Protein AF-A0AAV4GXC6-F1 (afdb_monomer_lite)

pLDDT: mean 73.62, std 23.19, range [24.28, 96.56]

Structure (mmCIF, N/CA/C/O backbone):
data_AF-A0AAV4GXC6-F1
#
_entry.id   AF-A0AAV4GXC6-F1
#
loop_
_atom_site.group_PDB
_atom_site.id
_atom_site.type_symbol
_atom_site.label_atom_id
_atom_site.label_alt_id
_atom_site.label_comp_id
_atom_site.label_asym_id
_atom_site.label_entity_id
_atom_site.label_seq_id
_atom_site.pdbx_PDB_ins_code
_atom_site.Cartn_x
_atom_site.Cartn_y
_atom_site.Cartn_z
_atom_site.occupancy
_atom_site.B_iso_or_equiv
_atom_site.auth_seq_id
_atom_site.auth_comp_id
_atom_site.auth_asym_id
_atom_site.auth_atom_id
_atom_site.pdbx_PDB_model_num
ATOM 1 N N . MET A 1 1 ? -27.545 -25.163 -0.175 1.00 34.75 1 MET A N 1
ATOM 2 C CA . MET A 1 1 ? -26.444 -24.496 -0.899 1.00 34.75 1 MET A CA 1
ATOM 3 C C . MET A 1 1 ? -26.040 -23.312 -0.051 1.00 34.75 1 MET A C 1
ATOM 5 O O . MET A 1 1 ? -26.934 -22.617 0.401 1.00 34.75 1 MET A O 1
ATOM 9 N N . LYS A 1 2 ? -24.764 -23.198 0.316 1.00 43.56 2 LYS A N 1
ATOM 10 C CA . LYS A 1 2 ? -24.278 -22.152 1.220 1.00 43.56 2 LYS A CA 1
ATOM 11 C C . LYS A 1 2 ? -23.536 -21.147 0.349 1.00 43.56 2 LYS A C 1
ATOM 13 O O . LYS A 1 2 ? -22.600 -21.546 -0.341 1.00 43.56 2 LYS A O 1
ATOM 18 N N . ASP A 1 3 ? -24.033 -19.922 0.316 1.00 50.41 3 ASP A N 1
ATOM 19 C CA . ASP A 1 3 ? -23.534 -18.824 -0.508 1.00 50.41 3 ASP A CA 1
ATOM 20 C C . ASP A 1 3 ? -22.139 -18.383 -0.039 1.00 50.41 3 ASP A C 1
ATOM 22 O O . ASP A 1 3 ? -21.996 -17.406 0.682 1.00 50.41 3 ASP A O 1
ATOM 26 N N . ASP A 1 4 ? -21.090 -19.111 -0.425 1.00 54.06 4 ASP A N 1
ATOM 27 C CA . ASP A 1 4 ? -19.694 -18.743 -0.123 1.00 54.06 4 ASP A CA 1
ATOM 28 C C . ASP A 1 4 ? -19.066 -17.915 -1.266 1.00 54.06 4 ASP A C 1
ATOM 30 O O . ASP A 1 4 ? -17.888 -18.046 -1.608 1.00 54.06 4 ASP A O 1
ATOM 34 N N . LEU A 1 5 ? -19.860 -17.034 -1.882 1.00 60.66 5 LEU A N 1
ATOM 35 C CA . LEU A 1 5 ? -19.362 -15.988 -2.776 1.00 60.66 5 LEU A CA 1
ATOM 36 C C . LEU A 1 5 ? -18.874 -14.813 -1.923 1.00 60.66 5 LEU A C 1
ATOM 38 O O . LEU A 1 5 ? -19.625 -13.912 -1.572 1.00 60.66 5 LEU A O 1
ATOM 42 N N . HIS A 1 6 ? -17.594 -14.847 -1.559 1.00 66.44 6 HIS A N 1
ATOM 43 C CA . HIS A 1 6 ? -16.909 -13.722 -0.922 1.00 66.44 6 HIS A CA 1
ATOM 44 C C . HIS A 1 6 ? -16.238 -12.837 -1.986 1.00 66.44 6 HIS A C 1
ATOM 46 O O . HIS A 1 6 ? -15.878 -13.338 -3.052 1.00 66.44 6 HIS A O 1
ATOM 52 N N . LEU A 1 7 ? -15.994 -11.553 -1.686 1.00 68.12 7 LEU A N 1
ATOM 53 C CA . LEU A 1 7 ? -15.380 -10.542 -2.576 1.00 68.12 7 LEU A CA 1
ATOM 54 C C . LEU A 1 7 ? -13.893 -10.799 -2.928 1.00 68.12 7 LEU A C 1
ATOM 56 O O . LEU A 1 7 ? -13.087 -9.877 -2.975 1.00 68.12 7 LEU A O 1
ATOM 60 N N . ALA A 1 8 ? -13.491 -12.058 -3.125 1.00 72.56 8 ALA A N 1
ATOM 61 C CA . ALA A 1 8 ? -12.155 -12.550 -3.488 1.00 72.56 8 ALA A CA 1
ATOM 62 C C . ALA A 1 8 ? -10.970 -12.065 -2.617 1.00 72.56 8 ALA A C 1
ATOM 64 O O . ALA A 1 8 ? -9.825 -12.456 -2.854 1.00 72.56 8 ALA A O 1
ATOM 65 N N . ASN A 1 9 ? -11.214 -11.266 -1.577 1.00 79.75 9 ASN A N 1
ATOM 66 C CA . ASN A 1 9 ? -10.205 -10.808 -0.635 1.00 79.75 9 ASN A CA 1
ATOM 67 C C . ASN A 1 9 ? -10.000 -11.835 0.497 1.00 79.75 9 ASN A C 1
ATOM 69 O O . ASN A 1 9 ? -10.855 -12.681 0.767 1.00 79.75 9 ASN A O 1
ATOM 73 N N . LYS A 1 10 ? -8.832 -11.776 1.148 1.00 82.69 10 LYS A N 1
ATOM 74 C CA . LYS A 1 10 ? -8.390 -12.759 2.159 1.00 82.69 10 LYS A CA 1
ATOM 75 C C . LYS A 1 10 ? -8.629 -12.309 3.605 1.00 82.69 10 LYS A C 1
ATOM 77 O O . LYS A 1 10 ? -8.076 -12.923 4.520 1.00 82.69 10 LYS A O 1
ATOM 82 N N . ILE A 1 11 ? -9.410 -11.248 3.817 1.00 84.88 11 ILE A N 1
ATOM 83 C CA . ILE A 1 11 ? -9.654 -10.686 5.147 1.00 84.88 11 ILE A CA 1
ATOM 84 C C . ILE A 1 11 ? -10.457 -11.668 5.999 1.00 84.88 11 ILE A C 1
ATOM 86 O O . ILE A 1 11 ? -11.315 -12.408 5.536 1.00 84.88 11 ILE A O 1
ATOM 90 N N . SER A 1 12 ? -10.129 -11.695 7.283 1.00 82.44 12 SER A N 1
ATOM 91 C CA . SER A 1 12 ? -10.818 -12.476 8.309 1.00 82.44 12 SER A CA 1
ATOM 92 C C . SER A 1 12 ? -10.585 -11.831 9.669 1.00 82.44 12 SER A C 1
ATOM 94 O O . SER A 1 12 ? -9.708 -10.977 9.802 1.00 82.44 12 SER A O 1
ATOM 96 N N . ASN A 1 13 ? -11.271 -12.313 10.709 1.00 81.38 13 ASN A N 1
ATOM 97 C CA . ASN A 1 13 ? -11.138 -11.815 12.086 1.00 81.38 13 ASN A CA 1
ATOM 98 C C . ASN A 1 13 ? -9.696 -11.761 12.616 1.00 81.38 13 ASN A C 1
ATOM 100 O O . ASN A 1 13 ? -9.422 -10.999 13.536 1.00 81.38 13 ASN A O 1
ATOM 104 N N . LYS A 1 14 ? -8.765 -12.540 12.049 1.00 83.00 14 LYS A N 1
ATOM 105 C CA . LYS A 1 14 ? -7.338 -12.482 12.408 1.00 83.00 14 LYS A CA 1
ATOM 106 C C . LYS A 1 14 ? -6.665 -11.175 11.978 1.00 83.00 14 LYS A C 1
ATOM 108 O O . LYS A 1 14 ? -5.731 -10.752 12.643 1.00 83.00 14 LYS A O 1
ATOM 113 N N . HIS A 1 15 ? -7.127 -10.564 10.887 1.00 82.69 15 HIS A N 1
ATOM 114 C CA . HIS A 1 15 ? -6.600 -9.303 10.358 1.00 82.69 15 HIS A CA 1
ATOM 115 C C . HIS A 1 15 ? -7.061 -8.112 11.204 1.00 82.69 15 HIS A C 1
ATOM 117 O O . HIS A 1 15 ? -6.295 -7.177 11.398 1.00 82.69 15 HIS A O 1
ATOM 123 N N . ILE A 1 16 ? -8.282 -8.184 11.748 1.00 80.50 16 ILE A N 1
ATOM 124 C CA . ILE A 1 16 ? -8.830 -7.179 12.669 1.00 80.50 16 ILE A CA 1
ATOM 125 C C . ILE A 1 16 ? -8.211 -7.362 14.064 1.00 80.50 16 ILE A C 1
ATOM 127 O O . ILE A 1 16 ? -7.650 -6.434 14.632 1.00 80.50 16 ILE A O 1
ATOM 131 N N . ASN A 1 17 ? -8.213 -8.591 14.590 1.00 83.88 17 ASN A N 1
ATOM 132 C CA . ASN A 1 17 ? -7.657 -8.924 15.906 1.00 83.88 17 ASN A CA 1
ATOM 133 C C . ASN A 1 17 ? -6.164 -9.295 15.822 1.00 83.88 17 ASN A C 1
ATOM 135 O O . ASN A 1 17 ? -5.737 -10.356 16.291 1.00 83.88 17 ASN A O 1
ATOM 139 N N . TYR A 1 18 ? -5.361 -8.429 15.201 1.00 83.12 18 TYR A N 1
ATOM 140 C CA . TYR A 1 18 ? -3.971 -8.720 14.835 1.00 83.12 18 TYR A CA 1
ATOM 141 C C . TYR A 1 18 ? -2.977 -8.686 16.006 1.00 83.12 18 TYR A C 1
ATOM 143 O O . TYR A 1 18 ? -1.814 -9.023 15.804 1.00 83.12 18 TYR A O 1
ATOM 151 N N . ALA A 1 19 ? -3.382 -8.317 17.227 1.00 85.94 19 ALA A N 1
ATOM 152 C CA . ALA A 1 19 ? -2.470 -8.078 18.357 1.00 85.94 19 ALA A CA 1
ATOM 153 C C . ALA A 1 19 ? -1.484 -9.236 18.621 1.00 85.94 19 ALA A C 1
ATOM 155 O O . ALA A 1 19 ? -0.289 -9.020 18.820 1.00 85.94 19 ALA A O 1
ATOM 156 N N . LYS A 1 20 ? -1.958 -10.488 18.544 1.00 84.31 20 LYS A N 1
ATOM 157 C CA . LYS A 1 20 ? -1.117 -11.692 18.720 1.00 84.31 20 LYS A CA 1
ATOM 158 C C . LYS A 1 20 ? -0.256 -12.033 17.493 1.00 84.31 20 LYS A C 1
ATOM 160 O O . LYS A 1 20 ? 0.602 -12.904 17.570 1.00 84.31 20 LYS A O 1
ATOM 165 N N . ALA A 1 21 ? -0.491 -11.367 16.367 1.00 85.19 21 ALA A N 1
ATOM 166 C CA . ALA A 1 21 ? 0.166 -11.569 15.081 1.00 85.19 21 ALA A CA 1
ATOM 167 C C . ALA A 1 21 ? 0.815 -10.278 14.541 1.00 85.19 21 ALA A C 1
ATOM 169 O O . ALA A 1 21 ? 1.058 -10.180 13.342 1.00 85.19 21 ALA A O 1
ATOM 170 N N . LYS A 1 22 ? 1.136 -9.303 15.407 1.00 85.75 22 LYS A N 1
ATOM 171 C CA . LYS A 1 22 ? 1.683 -7.987 15.018 1.00 85.75 22 LYS A CA 1
ATOM 172 C C . LYS A 1 22 ? 2.953 -8.050 14.153 1.00 85.75 22 LYS A C 1
ATOM 174 O O . LYS A 1 22 ? 3.158 -7.191 13.309 1.00 85.75 22 LYS A O 1
ATOM 179 N N . MET A 1 23 ? 3.776 -9.089 14.318 1.00 90.19 23 MET A N 1
ATOM 180 C CA . MET A 1 23 ? 5.001 -9.304 13.526 1.00 90.19 23 MET A CA 1
ATOM 181 C C . MET A 1 23 ? 4.764 -10.108 12.235 1.00 90.19 23 MET A C 1
ATOM 183 O O . MET A 1 23 ? 5.704 -10.423 11.506 1.00 90.19 23 MET A O 1
ATOM 187 N N . ASN A 1 24 ? 3.522 -10.491 11.937 1.00 89.50 24 ASN A N 1
ATOM 188 C CA . ASN A 1 24 ? 3.205 -11.303 10.772 1.00 89.50 24 ASN A CA 1
ATOM 189 C C . ASN A 1 24 ? 3.047 -10.425 9.523 1.00 89.50 24 ASN A C 1
ATOM 191 O O . ASN A 1 24 ? 1.950 -9.982 9.186 1.00 89.50 24 ASN A O 1
ATOM 195 N N . VAL A 1 25 ? 4.147 -10.232 8.793 1.00 89.69 25 VAL A N 1
ATOM 196 C CA . VAL A 1 25 ? 4.176 -9.441 7.548 1.00 89.69 25 VAL A CA 1
ATOM 197 C C . VAL A 1 25 ? 3.178 -9.960 6.510 1.00 89.69 25 VAL A C 1
ATOM 199 O O . VAL A 1 25 ? 2.572 -9.171 5.792 1.00 89.69 25 VAL A O 1
ATOM 202 N N . ARG A 1 26 ? 2.947 -11.279 6.448 1.00 92.12 26 ARG A N 1
ATOM 203 C CA . ARG A 1 26 ? 1.953 -11.855 5.531 1.00 92.12 26 ARG A CA 1
ATOM 204 C C . ARG A 1 26 ? 0.545 -11.368 5.858 1.00 92.12 26 ARG A C 1
ATOM 206 O O . ARG A 1 26 ? -0.214 -11.101 4.934 1.00 92.12 26 ARG A O 1
ATOM 213 N N . LEU A 1 27 ? 0.209 -11.264 7.142 1.00 89.62 27 LEU A N 1
ATOM 214 C CA . LEU A 1 27 ? -1.091 -10.764 7.583 1.00 89.62 27 LEU A CA 1
ATOM 215 C C . LEU A 1 27 ? -1.259 -9.291 7.183 1.00 89.62 27 LEU A C 1
ATOM 217 O O . LEU A 1 27 ? -2.265 -8.941 6.578 1.00 89.62 27 LEU A O 1
ATOM 221 N N . ALA A 1 28 ? -0.239 -8.460 7.415 1.00 90.38 28 ALA A N 1
ATOM 222 C CA . ALA A 1 28 ? -0.251 -7.052 7.012 1.00 90.38 28 ALA A CA 1
ATOM 223 C C . ALA A 1 28 ? -0.365 -6.869 5.485 1.00 90.38 28 ALA A C 1
ATOM 225 O O . ALA A 1 28 ? -1.182 -6.079 5.018 1.00 90.38 28 ALA A O 1
ATOM 226 N N . ALA A 1 29 ? 0.398 -7.640 4.703 1.00 91.31 29 ALA A N 1
ATOM 227 C CA . ALA A 1 29 ? 0.350 -7.595 3.241 1.00 91.31 29 ALA A CA 1
ATOM 228 C C . ALA A 1 29 ? -1.013 -8.036 2.681 1.00 91.31 29 ALA A C 1
ATOM 230 O O . ALA A 1 29 ? -1.446 -7.537 1.649 1.00 91.31 29 ALA A O 1
ATOM 231 N N . GLN A 1 30 ? -1.705 -8.962 3.352 1.00 91.94 30 GLN A N 1
ATOM 232 C CA . GLN A 1 30 ? -3.071 -9.344 2.986 1.00 91.94 30 GLN A CA 1
ATOM 233 C C . GLN A 1 30 ? -4.075 -8.235 3.316 1.00 91.94 30 GLN A C 1
ATOM 235 O O . GLN A 1 30 ? -4.934 -7.950 2.480 1.00 91.94 30 GLN A O 1
ATOM 240 N N . THR A 1 31 ? -3.935 -7.590 4.482 1.00 91.06 31 THR A N 1
ATOM 241 C CA . THR A 1 31 ? -4.769 -6.447 4.888 1.00 91.06 31 THR A CA 1
ATOM 242 C C . THR A 1 31 ? -4.677 -5.289 3.900 1.00 91.06 31 THR A C 1
ATOM 244 O O . THR A 1 31 ? -5.694 -4.717 3.529 1.00 91.06 31 THR A O 1
ATOM 247 N N . LEU A 1 32 ? -3.466 -4.962 3.448 1.00 93.56 32 LEU A N 1
ATOM 248 C CA . LEU A 1 32 ? -3.193 -3.814 2.581 1.00 93.56 32 LEU A CA 1
ATOM 249 C C . LEU A 1 32 ? -3.027 -4.220 1.110 1.00 93.56 32 LEU A C 1
ATOM 251 O O . LEU A 1 32 ? -2.172 -3.681 0.417 1.00 93.56 32 LEU A O 1
ATOM 255 N N . SER A 1 33 ? -3.821 -5.184 0.639 1.00 94.38 33 SER A N 1
ATOM 256 C CA . SER A 1 33 ? -3.746 -5.676 -0.742 1.00 94.38 33 SER A CA 1
ATOM 257 C C . SER A 1 33 ? -4.742 -4.984 -1.673 1.00 94.38 33 SER A C 1
ATOM 259 O O . SER A 1 33 ? -5.811 -4.551 -1.243 1.00 94.38 33 SER A O 1
ATOM 261 N N . ASN A 1 34 ? -4.447 -4.958 -2.979 1.00 94.88 34 ASN A N 1
ATOM 262 C CA . ASN A 1 34 ? -5.342 -4.347 -3.975 1.00 94.88 34 ASN A CA 1
ATOM 263 C C . ASN A 1 34 ? -6.766 -4.930 -3.934 1.00 94.88 34 ASN A C 1
ATOM 265 O O . ASN A 1 34 ? -7.727 -4.177 -3.984 1.00 94.88 34 ASN A O 1
ATOM 269 N N . SER A 1 35 ? -6.905 -6.247 -3.733 1.00 94.25 35 SER A N 1
ATOM 270 C CA . SER A 1 35 ? -8.219 -6.902 -3.624 1.00 94.25 35 SER A CA 1
ATOM 271 C C . SER A 1 35 ? -9.069 -6.398 -2.454 1.00 94.25 35 SER A C 1
ATOM 273 O O . SER A 1 35 ? -10.287 -6.520 -2.489 1.00 94.25 35 SER A O 1
ATOM 275 N N . VAL A 1 36 ? -8.446 -5.861 -1.400 1.00 91.62 36 VAL A N 1
ATOM 276 C CA . VAL A 1 36 ? -9.177 -5.254 -0.278 1.00 91.62 36 VAL A CA 1
ATOM 277 C C . VAL A 1 36 ? -9.711 -3.887 -0.683 1.00 91.62 36 VAL A C 1
ATOM 279 O O . VAL A 1 36 ? -10.873 -3.605 -0.420 1.00 91.62 36 VAL A O 1
ATOM 282 N N . ALA A 1 37 ? -8.907 -3.073 -1.373 1.00 92.88 37 ALA A N 1
ATOM 283 C CA . ALA A 1 37 ? -9.377 -1.804 -1.926 1.00 92.88 37 ALA A CA 1
ATOM 284 C C . ALA A 1 37 ? -10.503 -2.010 -2.952 1.00 92.88 37 ALA A C 1
ATOM 286 O O . ALA A 1 37 ? -11.482 -1.278 -2.930 1.00 92.88 37 ALA A O 1
ATOM 287 N N . ASP A 1 38 ? -10.399 -3.034 -3.802 1.00 94.56 38 ASP A N 1
ATOM 288 C CA . ASP A 1 38 ? -11.442 -3.363 -4.782 1.00 94.56 38 ASP A CA 1
ATOM 289 C C . ASP A 1 38 ? -12.750 -3.788 -4.091 1.00 94.56 38 ASP A C 1
ATOM 291 O O . ASP A 1 38 ? -13.830 -3.388 -4.510 1.00 94.56 38 ASP A O 1
ATOM 295 N N . ALA A 1 39 ? -12.663 -4.546 -2.992 1.00 91.00 39 ALA A N 1
ATOM 296 C CA . ALA A 1 39 ? -13.833 -4.914 -2.198 1.00 91.00 39 ALA A CA 1
ATOM 297 C C . ALA A 1 39 ? -14.465 -3.703 -1.489 1.00 91.00 39 ALA A C 1
ATOM 299 O O . ALA A 1 39 ? -15.685 -3.606 -1.431 1.00 91.00 39 ALA A O 1
ATOM 300 N N . ILE A 1 40 ? -13.655 -2.778 -0.964 1.00 89.38 40 ILE A N 1
ATOM 301 C CA . ILE A 1 40 ? -14.142 -1.531 -0.352 1.00 89.38 40 ILE A CA 1
ATOM 302 C C . ILE A 1 40 ? -14.827 -0.651 -1.406 1.00 89.38 40 ILE A C 1
ATOM 304 O O . ILE A 1 40 ? -15.907 -0.131 -1.144 1.00 89.38 40 ILE A O 1
ATOM 308 N N . ASP A 1 41 ? -14.236 -0.520 -2.597 1.00 92.56 41 ASP A N 1
ATOM 309 C CA . ASP A 1 41 ? -14.845 0.216 -3.708 1.00 92.56 41 ASP A CA 1
ATOM 310 C C . ASP A 1 41 ? -16.177 -0.406 -4.128 1.00 92.56 41 ASP A C 1
ATOM 312 O O . ASP A 1 41 ? -17.153 0.321 -4.248 1.00 92.56 41 ASP A O 1
ATOM 316 N N . PHE A 1 42 ? -16.253 -1.733 -4.263 1.00 90.81 42 PHE A N 1
ATOM 317 C CA . PHE A 1 42 ? -17.511 -2.425 -4.559 1.00 90.81 42 PHE A CA 1
ATOM 318 C C . PHE A 1 42 ? -18.590 -2.124 -3.506 1.00 90.81 42 PHE A C 1
ATOM 320 O O . PHE A 1 42 ? -19.722 -1.778 -3.835 1.00 90.81 42 PHE A O 1
ATOM 327 N N . MET A 1 43 ? -18.232 -2.184 -2.219 1.00 88.62 43 MET A N 1
ATOM 328 C CA . MET A 1 43 ? -19.179 -1.884 -1.140 1.00 88.62 43 MET A CA 1
ATOM 329 C C . MET A 1 43 ? -19.649 -0.422 -1.156 1.00 88.62 43 MET A C 1
ATOM 331 O O . MET A 1 43 ? -20.773 -0.142 -0.744 1.00 88.62 43 MET A O 1
ATOM 335 N N . ARG A 1 44 ? -18.806 0.508 -1.620 1.00 91.38 44 ARG A N 1
ATOM 336 C CA . ARG A 1 44 ? -19.139 1.933 -1.731 1.00 91.38 44 ARG A CA 1
ATOM 337 C C . ARG A 1 44 ? -19.970 2.251 -2.978 1.00 91.38 44 ARG A C 1
ATOM 339 O O . ARG A 1 44 ? -20.968 2.948 -2.853 1.00 91.38 44 ARG A O 1
ATOM 346 N N . GLU A 1 45 ? -19.550 1.781 -4.149 1.00 92.62 45 GLU A N 1
ATOM 347 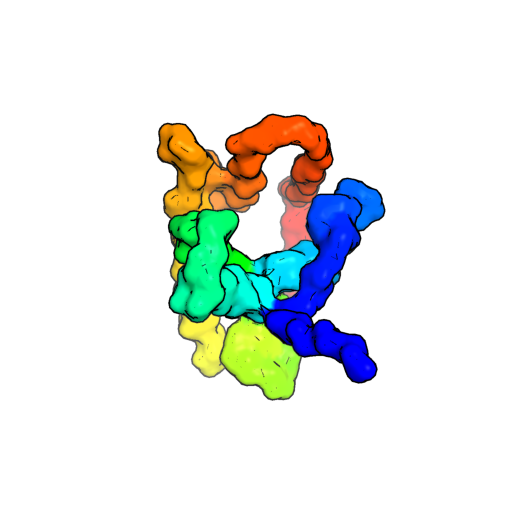C CA . GLU A 1 45 ? -20.077 2.211 -5.454 1.00 92.62 45 GLU A CA 1
ATOM 348 C C . GLU A 1 45 ? -21.207 1.318 -5.975 1.00 92.62 45 GLU A C 1
ATOM 350 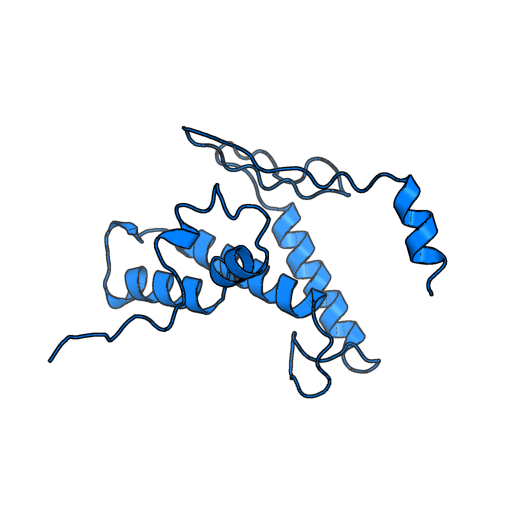O O . GLU A 1 45 ? -22.130 1.809 -6.616 1.00 92.62 45 GLU A O 1
ATOM 355 N N . ASP A 1 46 ? -21.146 0.009 -5.720 1.00 92.00 46 ASP A N 1
ATOM 356 C CA . ASP A 1 46 ? -22.139 -0.943 -6.222 1.00 92.00 46 ASP A CA 1
ATOM 357 C C . ASP A 1 46 ? -23.219 -1.193 -5.156 1.00 92.00 46 ASP A C 1
ATOM 359 O O . ASP A 1 46 ? -24.411 -0.997 -5.403 1.00 92.00 46 ASP A O 1
ATOM 363 N N . GLU A 1 47 ? -22.809 -1.530 -3.929 1.00 88.25 47 GLU A N 1
ATOM 364 C CA . GLU A 1 47 ? -23.735 -1.824 -2.819 1.00 88.25 47 GLU A CA 1
ATOM 365 C C . GLU A 1 47 ? -24.197 -0.578 -2.050 1.00 88.25 47 GLU A C 1
ATOM 367 O O . GLU A 1 47 ? -25.151 -0.654 -1.275 1.00 88.25 47 GLU A O 1
ATOM 372 N N . HIS A 1 48 ? -23.543 0.574 -2.247 1.00 89.69 48 HIS A N 1
ATOM 373 C CA . HIS A 1 48 ? -23.877 1.840 -1.577 1.00 89.69 48 HIS A CA 1
ATOM 374 C C . HIS A 1 48 ? -23.982 1.714 -0.045 1.00 89.69 48 HIS A C 1
ATOM 376 O O . HIS A 1 48 ? -24.818 2.352 0.604 1.00 89.69 48 HIS A O 1
ATOM 382 N N . HIS A 1 49 ? -23.147 0.862 0.553 1.00 82.12 49 HIS A N 1
ATOM 383 C CA . HIS A 1 49 ? -23.234 0.540 1.969 1.00 82.12 49 HIS A CA 1
ATOM 384 C C . HIS A 1 49 ? -22.782 1.741 2.823 1.00 82.12 49 HIS A C 1
ATOM 386 O O . HIS A 1 49 ? -21.682 2.264 2.614 1.00 82.12 49 HIS A O 1
ATOM 392 N N . PRO A 1 50 ? -23.570 2.170 3.831 1.00 80.56 50 PRO A N 1
ATOM 393 C CA . PRO A 1 50 ? -23.333 3.421 4.558 1.00 80.56 50 PRO A CA 1
ATOM 394 C C . PRO A 1 50 ? -21.967 3.483 5.254 1.00 80.56 50 PRO A C 1
ATOM 396 O O . PRO A 1 50 ? -21.327 4.532 5.258 1.00 80.56 50 PRO A O 1
ATOM 399 N N . ASP A 1 51 ? -21.483 2.353 5.775 1.00 85.38 51 ASP A N 1
ATOM 400 C CA . ASP A 1 51 ? -20.175 2.269 6.447 1.00 85.38 51 ASP A CA 1
ATOM 401 C C . ASP A 1 51 ? -18.969 2.501 5.517 1.00 85.38 51 ASP A C 1
ATOM 403 O O . ASP A 1 51 ? -17.853 2.694 5.996 1.00 85.38 51 ASP A O 1
ATOM 407 N N . PHE A 1 52 ? -19.169 2.467 4.195 1.00 85.19 52 PHE A N 1
ATOM 408 C CA . PHE A 1 52 ? -18.101 2.593 3.198 1.00 85.19 52 PHE A CA 1
ATOM 409 C C . PHE A 1 52 ? -18.117 3.938 2.462 1.00 85.19 52 PHE A C 1
ATOM 411 O O . PHE A 1 52 ? -17.286 4.166 1.577 1.00 85.19 52 PHE A O 1
ATOM 418 N N . ILE A 1 53 ? -19.021 4.846 2.835 1.00 84.50 53 ILE A N 1
ATOM 419 C CA . ILE A 1 53 ? -19.057 6.213 2.313 1.00 84.50 53 ILE A CA 1
ATOM 420 C C . ILE A 1 53 ? -17.738 6.927 2.657 1.00 84.50 53 ILE A C 1
ATOM 422 O O . ILE A 1 53 ? -17.215 6.787 3.762 1.00 84.50 53 ILE A O 1
ATOM 426 N N . ASN A 1 54 ? -17.211 7.714 1.715 1.00 90.69 54 ASN A N 1
ATOM 427 C CA . ASN A 1 54 ? -15.952 8.461 1.846 1.00 90.69 54 ASN A CA 1
ATOM 428 C C . ASN A 1 54 ? -14.692 7.581 2.036 1.00 90.69 54 ASN A C 1
ATOM 430 O O . ASN A 1 54 ? -13.697 8.013 2.625 1.00 90.69 54 ASN A O 1
ATOM 434 N N . SER A 1 55 ? -14.722 6.326 1.572 1.00 90.12 55 SER A N 1
ATOM 435 C CA . SER A 1 55 ? -13.594 5.386 1.684 1.00 90.12 55 SER A CA 1
ATOM 436 C C . SER A 1 55 ? -12.536 5.521 0.575 1.00 90.12 55 SER A C 1
ATOM 438 O O . SER A 1 55 ? -11.552 4.778 0.570 1.00 90.12 55 SER A O 1
ATOM 440 N N . GLU A 1 56 ? -12.676 6.478 -0.348 1.00 92.44 56 GLU A N 1
ATOM 441 C CA . GLU A 1 56 ? -11.811 6.655 -1.525 1.00 92.44 56 GLU A CA 1
ATOM 442 C C . GLU A 1 56 ? -10.349 6.859 -1.122 1.00 92.44 56 GLU A C 1
ATOM 444 O O . GLU A 1 56 ? -9.445 6.222 -1.671 1.00 92.44 56 GLU A O 1
ATOM 449 N N . ALA A 1 57 ? -10.111 7.709 -0.118 1.00 89.12 57 ALA A N 1
ATOM 450 C CA . ALA A 1 57 ? -8.771 7.977 0.396 1.00 89.12 57 ALA A CA 1
ATOM 451 C C . ALA A 1 57 ? -8.134 6.712 1.001 1.00 89.12 57 ALA A C 1
ATOM 453 O O . ALA A 1 57 ? -6.946 6.446 0.797 1.00 89.12 57 ALA A O 1
ATOM 454 N N . THR A 1 58 ? -8.924 5.884 1.693 1.00 88.50 58 THR A N 1
ATOM 455 C CA . 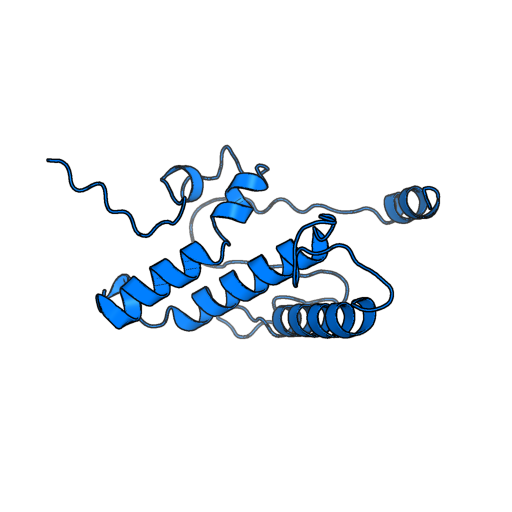THR A 1 58 ? -8.470 4.598 2.243 1.00 88.50 58 THR A CA 1
ATOM 456 C C . THR A 1 58 ? -8.108 3.619 1.130 1.00 88.50 58 THR A C 1
ATOM 458 O O . THR A 1 58 ? -7.038 3.009 1.176 1.00 88.50 58 THR A O 1
ATOM 461 N N . CYS A 1 59 ? -8.942 3.503 0.096 1.00 90.75 59 CYS A N 1
ATOM 462 C CA . CYS A 1 59 ? -8.653 2.671 -1.069 1.00 90.75 59 CYS A CA 1
ATOM 463 C C . CYS A 1 59 ? -7.381 3.117 -1.790 1.00 90.75 59 CYS A C 1
ATOM 465 O O . CYS A 1 59 ? -6.521 2.290 -2.100 1.00 90.75 59 CYS A O 1
ATOM 467 N N . GLN A 1 60 ? -7.217 4.422 -2.020 1.00 95.25 60 GLN A N 1
ATOM 468 C CA . GLN A 1 60 ? -6.014 4.977 -2.637 1.00 95.25 60 GLN A CA 1
ATOM 469 C C . GLN A 1 60 ? -4.763 4.668 -1.807 1.00 95.25 60 GLN A C 1
ATOM 471 O O . GLN A 1 60 ? -3.746 4.239 -2.359 1.00 95.25 60 GLN A O 1
ATOM 476 N N . PHE A 1 61 ? -4.843 4.828 -0.485 1.00 93.81 61 PHE A N 1
ATOM 477 C CA . PHE A 1 61 ? -3.758 4.479 0.424 1.00 93.81 61 PHE A CA 1
ATOM 478 C C . PHE A 1 61 ? -3.381 2.995 0.321 1.00 93.81 61 PHE A C 1
ATOM 480 O O . PHE A 1 61 ? -2.209 2.683 0.103 1.00 93.81 61 PHE A O 1
ATOM 487 N N . ILE A 1 62 ? -4.359 2.084 0.404 1.00 93.44 62 ILE A N 1
ATOM 488 C CA . ILE A 1 62 ? -4.133 0.634 0.295 1.00 93.44 62 ILE A CA 1
ATOM 489 C C . ILE A 1 62 ? -3.433 0.294 -1.024 1.00 93.44 62 ILE A C 1
ATOM 491 O O . ILE A 1 62 ? -2.420 -0.405 -1.024 1.00 93.44 62 ILE A O 1
ATOM 495 N N . ARG A 1 63 ? -3.919 0.832 -2.148 1.00 96.56 63 ARG A N 1
ATOM 496 C CA . ARG A 1 63 ? -3.324 0.585 -3.470 1.00 96.56 63 ARG A CA 1
ATOM 497 C C . ARG A 1 63 ? -1.892 1.097 -3.569 1.00 96.56 63 ARG A C 1
ATOM 499 O O . ARG A 1 63 ? -1.030 0.391 -4.091 1.00 96.56 63 ARG A O 1
ATOM 506 N N . ASN A 1 64 ? -1.615 2.290 -3.044 1.00 95.50 64 ASN A N 1
ATOM 507 C CA . ASN A 1 64 ? -0.265 2.853 -3.044 1.00 95.50 64 ASN A CA 1
ATOM 508 C C . ASN A 1 64 ? 0.703 2.007 -2.198 1.00 95.50 64 ASN A C 1
ATOM 510 O O . ASN A 1 64 ? 1.841 1.782 -2.617 1.00 95.50 64 ASN A O 1
ATOM 514 N N . ILE A 1 65 ? 0.257 1.492 -1.047 1.00 93.56 65 ILE A N 1
ATOM 515 C CA . ILE A 1 65 ? 1.065 0.597 -0.208 1.00 93.56 65 ILE A CA 1
ATOM 516 C C . ILE A 1 65 ? 1.298 -0.761 -0.884 1.00 93.56 65 ILE A C 1
ATOM 518 O O . ILE A 1 65 ? 2.442 -1.215 -0.911 1.00 93.56 65 ILE A O 1
ATOM 522 N N . ASP A 1 66 ? 0.276 -1.391 -1.475 1.00 94.38 66 ASP A N 1
ATOM 523 C CA . ASP A 1 66 ? 0.430 -2.662 -2.205 1.00 94.38 66 ASP A CA 1
ATOM 524 C C . ASP A 1 66 ? 1.445 -2.523 -3.350 1.00 94.38 66 ASP A C 1
ATOM 526 O O . ASP A 1 66 ? 2.353 -3.342 -3.517 1.00 94.38 66 ASP A O 1
ATOM 530 N N . GLN A 1 67 ? 1.342 -1.434 -4.114 1.00 94.19 67 GLN A N 1
ATOM 531 C CA . GLN A 1 67 ? 2.262 -1.121 -5.202 1.00 94.19 67 GLN A CA 1
ATOM 532 C C . GLN A 1 67 ? 3.692 -0.895 -4.704 1.00 94.19 67 GLN A C 1
ATOM 534 O O . GLN A 1 67 ? 4.632 -1.424 -5.306 1.00 94.19 67 GLN A O 1
ATOM 539 N N . LEU A 1 68 ? 3.866 -0.158 -3.602 1.00 92.50 68 LEU A N 1
ATOM 540 C CA . LEU A 1 68 ? 5.172 0.049 -2.981 1.00 92.50 68 LEU A CA 1
ATOM 541 C C . LEU A 1 68 ? 5.768 -1.276 -2.496 1.00 92.50 68 LEU A C 1
ATOM 543 O O . LEU A 1 68 ? 6.931 -1.562 -2.769 1.00 92.50 68 LEU A O 1
ATOM 547 N N . PHE A 1 69 ? 4.967 -2.114 -1.837 1.00 90.56 69 PHE A N 1
ATOM 548 C CA . PHE A 1 69 ? 5.390 -3.429 -1.362 1.00 90.56 69 PHE A CA 1
ATOM 549 C C . PHE A 1 69 ? 5.831 -4.329 -2.522 1.00 90.56 69 PHE A C 1
ATOM 551 O O . PHE A 1 69 ? 6.911 -4.920 -2.479 1.00 90.56 69 PHE A O 1
ATOM 558 N N . ASN A 1 70 ? 5.038 -4.384 -3.594 1.00 90.06 70 ASN A N 1
ATOM 559 C CA . ASN A 1 70 ? 5.364 -5.136 -4.804 1.00 90.06 70 ASN A CA 1
ATOM 560 C C . ASN A 1 70 ? 6.671 -4.659 -5.447 1.00 90.06 70 ASN A C 1
ATOM 562 O O . ASN A 1 70 ? 7.469 -5.490 -5.880 1.00 90.06 70 ASN A O 1
ATOM 566 N N . LEU A 1 71 ? 6.896 -3.343 -5.483 1.00 87.94 71 LEU A N 1
ATOM 567 C CA . LEU A 1 71 ? 8.099 -2.734 -6.042 1.00 87.94 71 LEU A CA 1
ATOM 568 C C . LEU A 1 71 ? 9.346 -3.011 -5.188 1.00 87.94 71 LEU A C 1
ATOM 570 O O . LEU A 1 71 ? 10.393 -3.371 -5.725 1.00 87.94 71 LEU A O 1
ATOM 574 N N . CYS A 1 72 ? 9.241 -2.895 -3.864 1.00 86.06 72 CYS A N 1
ATOM 575 C CA . CYS A 1 72 ? 10.337 -3.184 -2.935 1.00 86.06 72 CYS A CA 1
ATOM 576 C C . CYS A 1 72 ? 10.678 -4.680 -2.882 1.00 86.06 72 CYS A C 1
ATOM 578 O O . CYS A 1 72 ? 11.828 -5.047 -2.658 1.00 86.06 72 CYS A O 1
ATOM 580 N N . ASN A 1 73 ? 9.698 -5.550 -3.135 1.00 87.00 73 ASN A N 1
ATOM 581 C CA . ASN A 1 73 ? 9.876 -7.001 -3.166 1.00 87.00 73 ASN A CA 1
ATOM 582 C C . ASN A 1 73 ? 10.005 -7.563 -4.598 1.00 87.00 73 ASN A C 1
ATOM 584 O O . ASN A 1 73 ? 9.689 -8.725 -4.871 1.00 87.00 73 ASN A O 1
ATOM 588 N N . SER A 1 74 ? 10.458 -6.734 -5.538 1.00 82.69 74 SER A N 1
ATOM 589 C CA . SER A 1 74 ? 10.473 -7.031 -6.970 1.00 82.69 74 SER A CA 1
ATOM 590 C C . SER A 1 74 ? 11.679 -7.902 -7.366 1.00 82.69 74 SER A C 1
ATOM 592 O O . SER A 1 74 ? 12.692 -7.458 -7.903 1.00 82.69 74 SER A O 1
ATOM 594 N N . ARG A 1 75 ? 11.601 -9.194 -7.025 1.00 80.12 75 ARG A N 1
ATOM 595 C CA . ARG A 1 75 ? 12.678 -10.182 -7.251 1.00 80.12 75 ARG A CA 1
ATOM 596 C C . ARG A 1 75 ? 12.285 -11.312 -8.197 1.00 80.12 75 ARG A C 1
ATOM 598 O O . ARG A 1 75 ? 13.104 -12.184 -8.465 1.00 80.12 75 ARG A O 1
ATOM 605 N N . ASN A 1 76 ? 11.049 -11.321 -8.693 1.00 81.56 76 ASN A N 1
ATOM 606 C CA . ASN A 1 76 ? 10.545 -12.416 -9.511 1.00 81.56 76 ASN A CA 1
ATOM 607 C C . ASN A 1 76 ? 10.949 -12.220 -10.991 1.00 81.56 76 ASN A C 1
ATOM 609 O O . ASN A 1 76 ? 10.497 -11.256 -11.612 1.00 81.56 76 ASN A O 1
ATOM 613 N N . PRO A 1 77 ? 11.760 -13.120 -11.585 1.00 75.75 77 PRO A N 1
ATOM 614 C CA . PRO A 1 77 ? 12.182 -13.007 -12.983 1.00 75.75 77 PRO A CA 1
ATOM 615 C C . PRO A 1 77 ? 11.058 -13.228 -14.003 1.00 75.75 77 PRO A C 1
ATOM 617 O O . PRO A 1 77 ? 11.203 -12.800 -15.141 1.00 75.75 77 PRO A O 1
ATOM 620 N N . ILE A 1 78 ? 9.979 -13.911 -13.606 1.00 82.94 78 ILE A N 1
ATOM 621 C CA . ILE A 1 78 ? 8.835 -14.271 -14.461 1.00 82.94 78 ILE A CA 1
ATOM 622 C C . ILE A 1 78 ? 7.712 -13.232 -14.337 1.00 82.94 78 ILE A C 1
ATOM 624 O O . ILE A 1 78 ? 6.885 -13.083 -15.233 1.00 82.94 78 ILE A O 1
ATOM 628 N N . ALA A 1 79 ? 7.652 -12.513 -13.214 1.00 82.69 79 ALA A N 1
ATOM 629 C CA . ALA A 1 79 ? 6.619 -11.512 -13.006 1.00 82.69 79 ALA A CA 1
ATOM 630 C C . ALA A 1 79 ? 6.808 -10.309 -13.935 1.00 82.69 79 ALA A C 1
ATOM 632 O O . ALA A 1 79 ? 7.929 -9.905 -14.232 1.00 82.69 79 ALA A O 1
ATOM 633 N N . ASN A 1 80 ? 5.692 -9.690 -14.311 1.00 83.19 80 ASN A N 1
ATOM 634 C CA . ASN A 1 80 ? 5.653 -8.457 -15.089 1.00 83.19 80 ASN A CA 1
ATOM 635 C C . ASN A 1 80 ? 5.381 -7.237 -14.190 1.00 83.19 80 ASN A C 1
ATOM 637 O O . ASN A 1 80 ? 4.953 -7.364 -13.037 1.00 83.19 80 ASN A O 1
ATOM 641 N N . GLY A 1 81 ? 5.614 -6.037 -14.727 1.00 87.69 81 GLY A N 1
ATOM 642 C CA . GLY A 1 81 ? 5.270 -4.774 -14.068 1.00 87.69 81 GLY A CA 1
ATOM 643 C C . GLY A 1 81 ? 6.046 -4.527 -12.771 1.00 87.69 81 GLY A C 1
ATOM 644 O O . GLY A 1 81 ? 7.256 -4.730 -12.710 1.00 87.69 81 GLY A O 1
ATOM 645 N N . LEU A 1 82 ? 5.359 -4.066 -11.720 1.00 83.94 82 LEU A N 1
ATOM 646 C CA . LEU A 1 82 ? 5.998 -3.703 -10.444 1.00 83.94 82 LEU A CA 1
ATOM 647 C C . LEU A 1 82 ? 6.678 -4.884 -9.747 1.00 83.94 82 LEU A C 1
ATOM 649 O O . LEU A 1 82 ? 7.669 -4.685 -9.057 1.00 83.94 82 LEU A O 1
ATOM 653 N N . LYS A 1 83 ? 6.180 -6.105 -9.963 1.00 86.00 83 LYS A N 1
ATOM 654 C CA . LYS A 1 83 ? 6.699 -7.332 -9.343 1.00 86.00 83 LYS A CA 1
ATOM 655 C C . LYS A 1 83 ? 7.907 -7.920 -10.081 1.00 86.00 83 LYS A C 1
ATOM 657 O O . LYS A 1 83 ? 8.564 -8.809 -9.536 1.00 86.00 83 LYS A O 1
ATOM 662 N N . SER A 1 84 ? 8.175 -7.470 -11.311 1.00 86.56 84 SER A N 1
ATOM 663 C CA . SER A 1 84 ? 9.290 -7.979 -12.117 1.00 86.56 84 SER A CA 1
ATOM 664 C C . SER A 1 84 ? 10.628 -7.665 -11.458 1.00 86.56 84 SER A C 1
ATOM 666 O O . SER A 1 84 ? 10.733 -6.689 -10.725 1.00 86.56 84 SER A O 1
ATOM 668 N N . LYS A 1 85 ? 11.686 -8.425 -11.738 1.00 85.62 85 LYS A N 1
ATOM 669 C CA . LYS A 1 85 ? 13.038 -8.049 -11.286 1.00 85.62 85 LYS A CA 1
ATOM 670 C C . LYS A 1 85 ? 13.430 -6.640 -11.757 1.00 85.62 85 LYS A C 1
ATOM 672 O O . LYS A 1 85 ? 12.981 -6.183 -12.809 1.00 85.62 85 LYS A O 1
ATOM 677 N N . VAL A 1 86 ? 14.259 -5.937 -10.992 1.00 84.12 86 VAL A N 1
ATOM 678 C CA . VAL A 1 86 ? 14.854 -4.672 -11.453 1.00 84.12 86 VAL A CA 1
ATOM 679 C C . VAL A 1 86 ? 15.962 -4.969 -12.467 1.00 84.12 86 VAL A C 1
ATOM 681 O O . VAL A 1 86 ? 16.815 -5.817 -12.218 1.00 84.12 86 VAL A O 1
ATOM 684 N N . ASP A 1 87 ? 15.936 -4.292 -13.613 1.00 82.31 87 ASP A N 1
ATOM 685 C CA . ASP A 1 87 ? 16.946 -4.397 -14.672 1.00 82.31 87 ASP A CA 1
ATOM 686 C C . ASP A 1 87 ? 17.196 -3.035 -15.343 1.00 82.31 87 ASP A C 1
ATOM 688 O O . ASP A 1 87 ? 16.514 -2.051 -15.056 1.00 82.31 87 ASP A O 1
ATOM 692 N N . GLY A 1 88 ? 18.179 -2.965 -16.247 1.00 83.25 88 GLY A N 1
ATOM 693 C CA . GLY A 1 88 ? 18.545 -1.716 -16.924 1.00 83.25 88 GLY A CA 1
ATOM 694 C C . GLY A 1 88 ? 17.425 -1.093 -17.768 1.00 83.25 88 GLY A C 1
ATOM 695 O O . GLY A 1 88 ? 17.424 0.119 -17.967 1.00 83.25 88 GLY A O 1
ATOM 696 N N . VAL A 1 89 ? 16.448 -1.886 -18.221 1.00 88.31 89 VAL A N 1
ATOM 697 C CA . VAL A 1 89 ? 15.312 -1.407 -19.022 1.00 88.31 89 VAL A CA 1
ATOM 698 C C . VAL A 1 89 ? 14.267 -0.760 -18.118 1.00 88.31 89 VAL A C 1
ATOM 700 O O . VAL A 1 89 ? 13.731 0.305 -18.427 1.00 88.31 89 VAL A O 1
ATOM 703 N N . ASN A 1 90 ? 13.977 -1.392 -16.979 1.00 85.06 90 ASN A N 1
ATOM 704 C CA . ASN A 1 90 ? 12.887 -0.982 -16.105 1.00 85.06 90 ASN A CA 1
ATOM 705 C C . ASN A 1 90 ? 13.295 -0.060 -14.944 1.00 85.06 90 ASN A C 1
ATOM 707 O O . ASN A 1 90 ? 12.432 0.592 -14.351 1.00 85.06 90 ASN A O 1
ATOM 711 N N . LEU A 1 91 ? 14.596 0.070 -14.669 1.00 86.19 91 LEU A N 1
ATOM 712 C CA . LEU A 1 91 ? 15.132 0.855 -13.556 1.00 86.19 91 LEU A CA 1
ATOM 713 C C . LEU A 1 91 ? 14.618 2.298 -13.540 1.00 86.19 91 LEU A C 1
ATOM 715 O O . LEU A 1 91 ? 14.220 2.800 -12.486 1.00 86.19 91 LEU A O 1
ATOM 719 N N . LYS A 1 92 ? 14.602 2.972 -14.698 1.00 87.50 92 LYS A N 1
ATOM 720 C CA . LYS A 1 92 ? 14.232 4.393 -14.787 1.00 87.50 92 LYS A CA 1
ATOM 721 C C . LYS A 1 92 ? 12.789 4.628 -14.347 1.00 87.50 92 LYS A C 1
ATOM 723 O O . LYS A 1 92 ? 12.538 5.465 -13.478 1.00 87.50 92 LYS A O 1
ATOM 728 N N . TRP A 1 93 ? 11.842 3.895 -14.933 1.00 89.56 93 TRP A N 1
ATOM 729 C CA . TRP A 1 93 ? 10.429 4.090 -14.617 1.00 89.56 93 TRP A CA 1
ATOM 730 C C . TRP A 1 93 ? 10.100 3.574 -13.214 1.00 89.56 93 TRP A C 1
ATOM 732 O O . TRP A 1 93 ? 9.366 4.246 -12.496 1.00 89.56 93 TRP A O 1
ATOM 742 N N . LYS A 1 94 ? 10.713 2.468 -12.763 1.00 85.50 94 LYS A N 1
ATOM 743 C CA . LYS A 1 94 ? 10.564 1.975 -11.385 1.00 85.50 94 LYS A CA 1
ATOM 744 C C . LYS A 1 94 ? 11.062 2.977 -10.352 1.00 85.50 94 LYS A C 1
ATOM 746 O O . LYS A 1 94 ? 10.372 3.224 -9.372 1.00 85.50 94 LYS A O 1
ATOM 751 N N . THR A 1 95 ? 12.209 3.612 -10.592 1.00 85.44 95 THR A N 1
ATOM 752 C CA . THR A 1 95 ? 12.744 4.665 -9.711 1.00 85.44 95 THR A CA 1
ATOM 753 C C . THR A 1 95 ? 11.826 5.886 -9.679 1.00 85.44 95 THR A C 1
ATOM 755 O O . THR A 1 95 ? 11.564 6.440 -8.612 1.00 85.44 95 THR A O 1
ATOM 758 N N . SER A 1 96 ? 11.306 6.313 -10.835 1.00 85.12 96 SER A N 1
ATOM 759 C CA . SER A 1 96 ? 10.339 7.416 -10.897 1.00 85.12 96 SER A CA 1
ATOM 760 C C . SER A 1 96 ? 9.058 7.082 -10.129 1.00 85.12 96 SER A C 1
ATOM 762 O O . SER A 1 96 ? 8.564 7.912 -9.368 1.00 85.12 96 SER A O 1
ATOM 764 N N . PHE A 1 97 ? 8.565 5.854 -10.274 1.00 88.44 97 PHE A N 1
ATOM 765 C CA . PHE A 1 97 ? 7.365 5.387 -9.597 1.00 88.44 97 PHE A CA 1
ATOM 766 C C . PHE A 1 97 ? 7.564 5.249 -8.083 1.00 88.44 97 PHE A C 1
ATOM 768 O O . PHE A 1 97 ? 6.732 5.717 -7.313 1.00 88.44 97 PHE A O 1
ATOM 775 N N . PHE A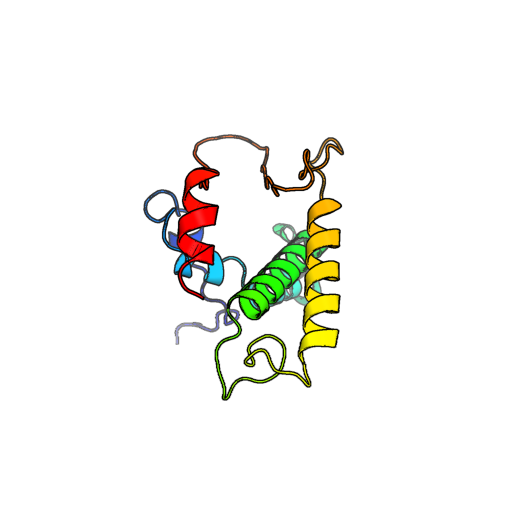 1 98 ? 8.705 4.707 -7.650 1.00 86.75 98 PHE A N 1
ATOM 776 C CA . PHE A 1 98 ? 9.106 4.668 -6.244 1.00 86.75 98 PHE A CA 1
ATOM 777 C C . PHE A 1 98 ? 9.077 6.066 -5.620 1.00 86.75 98 PHE A C 1
ATOM 779 O O . PHE A 1 98 ? 8.444 6.270 -4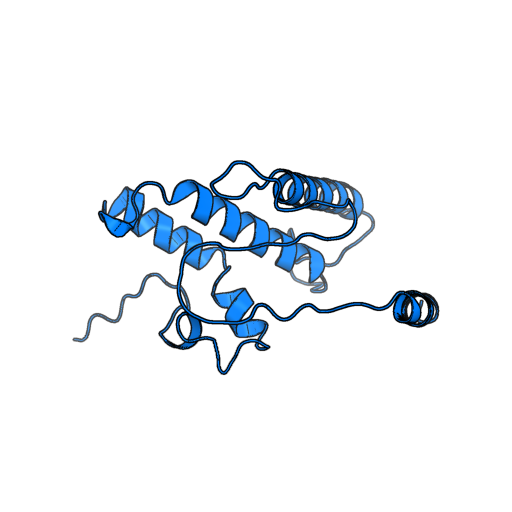.590 1.00 86.75 98 PHE A O 1
ATOM 786 N N . ARG A 1 99 ? 9.688 7.060 -6.283 1.00 87.19 99 ARG A N 1
ATOM 787 C CA . ARG A 1 99 ? 9.677 8.454 -5.809 1.00 87.19 99 ARG A CA 1
ATOM 788 C C . ARG A 1 99 ? 8.269 9.026 -5.713 1.00 87.19 99 ARG A C 1
ATOM 790 O O . ARG A 1 99 ? 7.972 9.692 -4.731 1.00 87.19 99 ARG A O 1
ATOM 797 N N . LYS A 1 100 ? 7.404 8.747 -6.693 1.00 92.12 100 LYS A N 1
ATOM 798 C CA . LYS A 1 100 ? 5.995 9.163 -6.652 1.00 92.12 100 LYS A CA 1
ATOM 799 C C . LYS A 1 100 ? 5.295 8.619 -5.402 1.00 92.12 100 LYS A C 1
ATOM 801 O O . LYS A 1 100 ? 4.644 9.383 -4.699 1.00 92.12 100 LYS A O 1
ATOM 806 N N . LEU A 1 101 ? 5.460 7.327 -5.111 1.00 88.62 101 LEU A N 1
ATOM 807 C CA . LEU A 1 101 ? 4.869 6.694 -3.928 1.00 88.62 101 LEU A CA 1
ATOM 808 C C . LEU A 1 101 ? 5.459 7.257 -2.627 1.00 88.62 101 LEU A C 1
ATOM 810 O O . LEU A 1 101 ? 4.716 7.539 -1.694 1.00 88.62 101 LEU A O 1
ATOM 814 N N . CYS A 1 102 ? 6.773 7.493 -2.567 1.00 85.75 102 CYS A N 1
ATOM 815 C CA . CYS A 1 102 ? 7.399 8.135 -1.411 1.00 85.75 102 CYS A CA 1
ATOM 816 C C . CYS A 1 102 ? 6.903 9.569 -1.188 1.00 85.75 102 CYS A C 1
ATOM 818 O O . CYS A 1 102 ? 6.693 9.951 -0.043 1.00 85.75 102 CYS A O 1
ATOM 820 N N . ASN A 1 103 ? 6.715 10.356 -2.250 1.00 87.75 103 ASN A N 1
ATOM 821 C CA . ASN A 1 103 ? 6.191 11.718 -2.141 1.00 87.75 103 ASN A CA 1
ATOM 822 C C . ASN A 1 103 ? 4.751 11.714 -1.625 1.00 87.75 103 ASN A C 1
ATOM 824 O O . ASN A 1 103 ? 4.465 12.432 -0.678 1.00 87.75 103 ASN A O 1
ATOM 828 N N . TYR A 1 104 ? 3.899 10.823 -2.146 1.00 91.69 104 TYR A N 1
ATOM 829 C CA . TYR A 1 104 ? 2.548 10.626 -1.612 1.00 91.69 104 TYR A CA 1
ATOM 830 C C . TYR A 1 104 ? 2.568 10.355 -0.102 1.00 91.69 104 TYR A C 1
ATOM 832 O O . TYR A 1 104 ? 1.840 10.987 0.652 1.00 91.69 104 TYR A O 1
ATOM 840 N N . LEU A 1 105 ? 3.440 9.453 0.363 1.00 87.19 105 LEU A N 1
ATOM 841 C CA . LEU A 1 105 ? 3.536 9.130 1.790 1.00 87.19 105 LEU A CA 1
ATOM 842 C C . LEU A 1 105 ? 4.032 10.310 2.641 1.00 87.19 105 LEU A C 1
ATOM 844 O O . LEU A 1 105 ? 3.639 10.419 3.798 1.00 87.19 105 LEU A O 1
ATOM 848 N N . LYS A 1 106 ? 4.866 11.191 2.078 1.00 85.25 106 LYS A N 1
ATOM 849 C CA . LYS A 1 106 ? 5.335 12.423 2.737 1.00 85.25 106 LYS A CA 1
ATOM 850 C C . LYS A 1 106 ? 4.260 13.502 2.842 1.00 85.25 106 LYS A C 1
ATOM 852 O O . LYS A 1 106 ? 4.341 14.336 3.733 1.00 85.25 106 LYS A O 1
ATOM 857 N N . GLU A 1 107 ? 3.285 13.485 1.942 1.00 89.06 107 GLU A N 1
ATOM 858 C CA . GLU A 1 107 ? 2.169 14.433 1.914 1.00 89.06 107 GLU A CA 1
ATOM 859 C C . GLU A 1 107 ? 1.020 14.022 2.847 1.00 89.06 107 GLU A C 1
ATOM 861 O O . GLU A 1 107 ? 0.123 14.824 3.094 1.00 89.06 107 GLU A O 1
ATOM 866 N N . LEU A 1 108 ? 1.035 12.796 3.387 1.00 86.94 108 LEU A N 1
ATOM 867 C CA . LEU A 1 108 ? 0.008 12.349 4.324 1.00 86.94 108 LEU A CA 1
ATOM 868 C C . LEU A 1 108 ? 0.056 13.152 5.625 1.00 86.94 108 LEU A C 1
ATOM 870 O O . LEU A 1 108 ? 1.113 13.316 6.239 1.00 86.94 108 LEU A O 1
ATOM 874 N N . THR A 1 109 ? -1.121 13.565 6.082 1.00 86.06 109 THR A N 1
ATOM 875 C CA . THR A 1 109 ? -1.334 14.241 7.360 1.00 86.06 109 THR A CA 1
ATOM 876 C C . THR A 1 109 ? -2.252 13.424 8.263 1.00 86.06 109 THR A C 1
ATOM 878 O O . THR A 1 109 ? -3.032 12.593 7.794 1.00 86.06 109 THR A O 1
ATOM 881 N N . ASP A 1 110 ? -2.189 13.671 9.567 1.00 81.38 110 ASP A N 1
ATOM 882 C CA . ASP A 1 110 ? -3.237 13.246 10.485 1.00 81.38 110 ASP A CA 1
ATOM 883 C C . ASP A 1 110 ? -4.525 14.076 10.302 1.00 81.38 110 ASP A C 1
ATOM 885 O O . ASP A 1 110 ? -4.623 14.970 9.453 1.00 81.38 110 ASP A O 1
ATOM 889 N N . LYS A 1 111 ? -5.531 13.763 11.123 1.00 80.69 111 LYS A N 1
ATOM 890 C CA . LYS A 1 111 ? -6.835 14.440 11.142 1.00 80.69 111 LYS A CA 1
ATOM 891 C C . LYS A 1 111 ? -6.765 15.933 11.495 1.00 80.69 111 LYS A C 1
ATOM 893 O O . LYS A 1 111 ? -7.712 16.657 11.215 1.00 80.69 111 LYS A O 1
ATOM 898 N N . ASP A 1 112 ? -5.678 16.373 12.127 1.00 84.81 112 ASP A N 1
ATOM 899 C CA . ASP A 1 112 ? -5.456 17.751 12.563 1.00 84.81 112 ASP A CA 1
ATOM 900 C C . ASP A 1 112 ? -4.569 18.514 11.551 1.00 84.81 112 ASP A C 1
ATOM 902 O O . ASP A 1 112 ? -4.195 19.663 11.783 1.00 84.81 112 ASP A O 1
ATOM 906 N N . GLY A 1 113 ? -4.246 17.891 10.407 1.00 80.50 113 GLY A N 1
ATOM 907 C CA . GLY A 1 113 ? -3.426 18.470 9.342 1.00 80.50 113 GLY A CA 1
ATOM 908 C C . GLY A 1 113 ? -1.923 18.403 9.612 1.00 80.50 113 GLY A C 1
ATOM 909 O O . GLY A 1 113 ? -1.137 18.999 8.874 1.00 80.50 113 GLY A O 1
ATOM 910 N N . LYS A 1 114 ? -1.493 17.678 10.650 1.00 82.38 114 LYS A N 1
ATOM 911 C CA . LYS A 1 114 ? -0.077 17.516 10.975 1.00 82.38 114 LYS A CA 1
ATOM 912 C C . LYS A 1 114 ? 0.554 16.457 10.061 1.00 82.38 114 LYS A C 1
ATOM 914 O O . LYS A 1 114 ? 0.009 15.357 9.971 1.00 82.38 114 LYS A O 1
ATOM 919 N N . PRO A 1 115 ? 1.700 16.724 9.410 1.00 82.31 115 PRO A N 1
ATOM 920 C CA . PRO A 1 115 ? 2.381 15.729 8.584 1.00 82.31 115 PRO A CA 1
ATOM 921 C C . PRO A 1 115 ? 2.709 14.446 9.357 1.00 82.31 115 PRO A C 1
ATOM 923 O O . PRO A 1 115 ? 3.218 14.499 10.475 1.00 82.31 115 PRO A O 1
ATOM 926 N N . LEU A 1 116 ? 2.474 13.290 8.730 1.00 79.62 116 LEU A N 1
ATOM 927 C CA . LEU A 1 116 ? 2.876 11.975 9.251 1.00 79.62 116 LEU A CA 1
ATOM 928 C C . LEU A 1 116 ? 4.388 11.721 9.095 1.00 79.62 116 LEU A C 1
ATOM 930 O O . LEU A 1 116 ? 4.948 10.800 9.689 1.00 79.62 116 LEU A O 1
ATOM 934 N N . VAL A 1 117 ? 5.071 12.533 8.288 1.00 73.94 117 VAL A N 1
ATOM 935 C CA . VAL A 1 117 ? 6.530 12.528 8.137 1.00 73.94 117 VAL A CA 1
ATOM 936 C C . VAL A 1 117 ? 7.071 13.829 8.710 1.00 73.94 117 VAL A C 1
ATOM 938 O O . VAL A 1 117 ? 6.960 14.872 8.074 1.00 73.94 117 VAL A O 1
ATOM 941 N N . GLU A 1 118 ? 7.643 13.774 9.912 1.00 61.78 118 GLU A N 1
ATOM 942 C CA . GLU A 1 118 ? 8.236 14.954 10.560 1.00 61.78 118 GLU A CA 1
ATOM 943 C C . GLU A 1 118 ? 9.683 15.208 10.122 1.00 61.78 118 GLU A C 1
ATOM 945 O O . GLU A 1 118 ? 10.098 16.360 10.035 1.00 61.78 118 GLU A O 1
ATOM 950 N N . ASP A 1 119 ? 10.439 14.151 9.810 1.00 57.66 119 ASP A N 1
ATOM 951 C CA . ASP A 1 119 ? 11.843 14.254 9.414 1.00 57.66 119 ASP A CA 1
ATOM 952 C C . ASP A 1 119 ? 12.108 13.360 8.196 1.00 57.66 119 ASP A C 1
ATOM 954 O O . ASP A 1 119 ? 11.609 12.234 8.113 1.00 57.66 119 ASP A O 1
ATOM 958 N N . GLY A 1 120 ? 12.856 13.868 7.215 1.00 46.78 120 GLY A N 1
ATOM 959 C CA . GLY A 1 120 ? 12.932 13.355 5.835 1.00 46.78 120 GLY A CA 1
ATOM 960 C C . GLY A 1 120 ? 13.445 11.917 5.645 1.00 46.78 120 GLY A C 1
ATOM 961 O O . GLY A 1 120 ? 13.558 11.468 4.500 1.00 46.78 120 GLY A O 1
ATOM 962 N N . GLU A 1 121 ? 13.731 11.200 6.732 1.00 45.06 121 GLU A N 1
ATOM 963 C CA . GLU A 1 121 ? 14.271 9.839 6.767 1.00 45.06 121 GLU A CA 1
ATOM 964 C C . GLU A 1 121 ? 13.275 8.778 7.279 1.00 45.06 121 GLU A C 1
ATOM 966 O O . GLU A 1 121 ? 13.496 7.584 7.053 1.00 45.06 121 GLU A O 1
ATOM 971 N N . HIS A 1 122 ? 12.160 9.168 7.916 1.00 43.00 122 HIS A N 1
ATOM 972 C CA . HIS A 1 122 ? 11.263 8.227 8.598 1.00 43.00 122 HIS A CA 1
ATOM 973 C C . HIS A 1 122 ? 9.777 8.551 8.387 1.00 43.00 122 HIS A C 1
ATOM 975 O O . HIS A 1 122 ? 9.290 9.604 8.785 1.00 43.00 122 HIS A O 1
ATOM 981 N N . LEU A 1 123 ? 9.035 7.612 7.789 1.00 40.78 123 LEU A N 1
ATOM 982 C CA . LEU A 1 123 ? 7.576 7.681 7.687 1.00 40.78 123 LEU A CA 1
ATOM 983 C C . LEU A 1 123 ? 6.932 7.110 8.952 1.00 40.78 123 LEU A C 1
ATOM 985 O O . LEU A 1 123 ? 7.038 5.908 9.205 1.00 40.78 123 LEU A O 1
ATOM 989 N N . PHE A 1 124 ? 6.235 7.956 9.711 1.00 42.91 124 PHE A N 1
ATOM 990 C CA . PHE A 1 124 ? 5.512 7.569 10.918 1.00 42.91 124 PHE A CA 1
ATOM 991 C C . PHE A 1 124 ? 4.006 7.580 10.643 1.00 42.91 124 PHE A C 1
ATOM 993 O O . PHE A 1 124 ? 3.327 8.587 10.803 1.00 42.91 124 PHE A O 1
ATOM 1000 N N . LEU A 1 125 ? 3.445 6.441 10.237 1.00 36.53 125 LEU A N 1
ATOM 1001 C CA . LEU A 1 125 ? 1.989 6.306 10.154 1.00 36.53 125 LEU A CA 1
ATOM 1002 C C . LEU A 1 125 ? 1.418 6.160 11.571 1.00 36.53 125 LEU A C 1
ATOM 1004 O O . LEU A 1 125 ? 1.388 5.063 12.130 1.00 36.53 125 LEU A O 1
ATOM 1008 N N . VAL A 1 126 ? 0.995 7.276 12.165 1.00 35.03 126 VAL A N 1
ATOM 1009 C CA . VAL A 1 126 ? 0.301 7.304 13.457 1.00 35.03 126 VAL A CA 1
ATOM 1010 C C . VAL A 1 126 ? -1.199 7.409 13.199 1.00 35.03 126 VAL A C 1
ATOM 1012 O O . VAL A 1 126 ? -1.687 8.415 12.697 1.00 35.03 126 VAL A O 1
ATOM 1015 N N . SER A 1 127 ? -1.944 6.361 13.547 1.00 29.47 127 SER A N 1
ATOM 1016 C CA . SER A 1 127 ? -3.406 6.416 13.626 1.00 29.47 127 SER A CA 1
ATOM 1017 C C . SER A 1 127 ? -3.815 6.963 14.995 1.00 29.47 127 SER A C 1
ATOM 1019 O O . SER A 1 127 ? -3.345 6.474 16.025 1.00 29.47 127 SER A O 1
ATOM 1021 N N . SER A 1 128 ? -4.695 7.966 15.017 1.00 29.81 128 SER A N 1
ATOM 1022 C CA . SER A 1 128 ? -5.307 8.490 16.237 1.00 29.81 128 SER A CA 1
ATOM 1023 C C . SER A 1 128 ? -6.829 8.319 16.207 1.00 29.81 128 SER A C 1
ATOM 1025 O O . SER A 1 128 ? -7.564 9.143 15.671 1.00 29.81 128 SER A O 1
ATOM 1027 N N . SER A 1 129 ? -7.326 7.250 16.834 1.00 29.98 129 SER A N 1
ATOM 1028 C CA . SER A 1 129 ? -8.505 7.318 17.719 1.00 29.98 129 SER A CA 1
ATOM 1029 C C . SER A 1 129 ? -8.732 6.007 18.487 1.00 29.98 129 SER A C 1
ATOM 1031 O O . SER A 1 129 ? -9.155 4.997 17.951 1.00 29.98 129 SER A O 1
ATOM 1033 N N . GLN A 1 130 ? -8.419 6.107 19.782 1.00 30.98 130 GLN A N 1
ATOM 1034 C CA . GLN A 1 130 ? -8.973 5.424 20.956 1.00 30.98 130 GLN A CA 1
ATOM 1035 C C . GLN A 1 130 ? -9.051 3.878 21.021 1.00 30.98 130 GLN A C 1
ATOM 1037 O O . GLN A 1 130 ? -9.906 3.236 20.428 1.00 30.98 130 GLN A O 1
ATOM 1042 N N . LEU A 1 131 ? -8.238 3.368 21.969 1.00 24.28 131 LEU A N 1
ATOM 1043 C CA . LEU A 1 131 ? -8.336 2.123 22.761 1.00 24.28 131 LEU A CA 1
ATOM 1044 C C . LEU A 1 131 ? -7.458 0.926 22.327 1.00 24.28 131 LEU A C 1
ATOM 1046 O O . LEU A 1 131 ? -7.938 -0.069 21.806 1.00 24.28 131 LEU A O 1
ATOM 1050 N N . SER A 1 132 ? -6.178 0.988 22.744 1.00 24.92 132 SER A N 1
ATOM 1051 C CA . SER A 1 132 ? -5.206 -0.121 22.935 1.00 24.92 132 SER A CA 1
ATOM 1052 C C . SER A 1 132 ? -4.758 -0.909 21.682 1.00 24.92 132 SER A C 1
ATOM 1054 O O . SER A 1 132 ? -5.578 -1.454 20.968 1.00 24.92 132 SER A O 1
ATOM 1056 N N . LEU A 1 133 ? -3.481 -1.145 21.356 1.00 28.95 133 LEU A N 1
ATOM 1057 C CA . LEU A 1 133 ? -2.160 -0.772 21.880 1.00 28.95 133 LEU A CA 1
ATOM 1058 C C . LEU A 1 133 ? -1.112 -1.272 20.837 1.00 28.95 133 LEU A C 1
ATOM 1060 O O . LEU A 1 133 ? -1.292 -2.344 20.263 1.00 28.95 133 LEU A O 1
ATOM 1064 N N . TYR A 1 134 ? -0.001 -0.536 20.680 1.00 25.31 134 TYR A N 1
ATOM 1065 C CA . TYR A 1 134 ? 1.277 -0.867 20.001 1.00 25.31 134 TYR A CA 1
ATOM 1066 C C . TYR A 1 134 ? 1.383 -0.892 18.457 1.00 25.31 134 TYR A C 1
ATOM 1068 O O . TYR A 1 134 ? 1.079 -1.887 17.802 1.00 25.31 134 TYR A O 1
ATOM 1076 N N . VAL A 1 135 ? 2.036 0.145 17.911 1.00 32.16 135 VAL A N 1
ATOM 1077 C CA . VAL A 1 135 ? 2.939 0.035 16.748 1.00 32.16 135 VAL A CA 1
ATOM 1078 C C . VAL A 1 135 ? 4.356 -0.068 17.309 1.00 32.16 135 VAL A C 1
ATOM 1080 O O . VAL A 1 135 ? 4.797 0.803 18.056 1.00 32.16 135 VAL A O 1
ATOM 1083 N N . GLU A 1 136 ? 5.052 -1.164 17.024 1.00 28.34 136 GLU A N 1
ATOM 1084 C CA . GLU A 1 136 ? 6.422 -1.376 17.489 1.00 28.34 136 GLU A CA 1
ATOM 1085 C C . GLU A 1 136 ? 7.396 -0.851 16.429 1.00 28.34 136 GLU A C 1
ATOM 1087 O O . GLU A 1 136 ? 7.361 -1.254 15.266 1.00 28.34 136 GLU A O 1
ATOM 1092 N N . PHE A 1 137 ? 8.230 0.099 16.841 1.00 35.75 137 PHE A N 1
ATOM 1093 C CA . PHE A 1 137 ? 9.230 0.765 16.020 1.00 35.75 137 PHE A CA 1
ATOM 1094 C C . PHE A 1 137 ? 10.384 -0.193 15.710 1.00 35.75 137 PHE A C 1
ATOM 1096 O O . PHE A 1 137 ? 11.062 -0.659 16.625 1.00 35.75 137 PHE A O 1
ATOM 1103 N N . VAL A 1 138 ? 10.687 -0.426 14.431 1.00 29.06 138 VAL A N 1
ATOM 1104 C CA . VAL A 1 138 ? 11.998 -0.977 14.064 1.00 29.06 138 VAL A CA 1
ATOM 1105 C C . VAL A 1 138 ? 12.982 0.186 14.010 1.00 29.06 138 VAL A C 1
ATOM 1107 O O . VAL A 1 138 ? 13.099 0.891 13.010 1.00 29.06 138 VAL A O 1
ATOM 1110 N N . LYS A 1 139 ? 13.681 0.404 15.124 1.00 28.80 139 LYS A N 1
ATOM 1111 C CA . LYS A 1 139 ? 14.855 1.274 15.188 1.00 28.80 139 LYS A CA 1
ATOM 1112 C C . LYS A 1 139 ? 15.978 0.555 14.433 1.00 28.80 139 LYS A C 1
ATOM 1114 O O . LYS A 1 139 ? 16.634 -0.308 15.005 1.00 28.80 139 LYS A O 1
ATOM 1119 N N . ILE A 1 140 ? 16.191 0.863 13.154 1.00 30.89 140 ILE A N 1
ATOM 1120 C CA . ILE A 1 140 ? 17.457 0.481 12.516 1.00 30.89 140 ILE A CA 1
ATOM 1121 C C . ILE A 1 140 ? 18.496 1.454 13.063 1.00 30.89 140 ILE A C 1
ATOM 1123 O O . ILE A 1 140 ? 18.527 2.628 12.700 1.00 30.89 140 ILE A O 1
ATOM 1127 N N . SER A 1 141 ? 19.283 0.969 14.020 1.00 27.62 141 SER A N 1
ATOM 1128 C CA . SER A 1 141 ? 20.427 1.689 14.559 1.00 27.62 141 SER A CA 1
ATOM 1129 C C . SER A 1 141 ? 21.386 2.027 13.418 1.00 27.62 141 SER A C 1
ATOM 1131 O O . SER A 1 141 ? 21.642 1.198 12.544 1.00 27.62 141 SER A O 1
ATOM 1133 N N . SER A 1 142 ? 21.978 3.221 13.444 1.00 36.91 142 SER A N 1
ATOM 1134 C CA . SER A 1 142 ? 23.023 3.649 12.503 1.00 36.91 142 SER A CA 1
ATOM 1135 C C . SER A 1 142 ? 24.206 2.669 12.411 1.00 36.91 142 SER A C 1
ATOM 1137 O O . SER A 1 142 ? 24.960 2.713 11.439 1.00 36.91 142 SER A O 1
ATOM 1139 N N . GLN A 1 143 ? 24.346 1.757 13.380 1.00 32.47 143 GLN A N 1
ATOM 1140 C CA . GLN A 1 143 ? 25.328 0.675 13.377 1.00 32.47 143 GLN A CA 1
ATOM 1141 C C . GLN A 1 143 ? 25.070 -0.379 12.276 1.00 32.47 143 GLN A C 1
ATOM 1143 O O . GLN A 1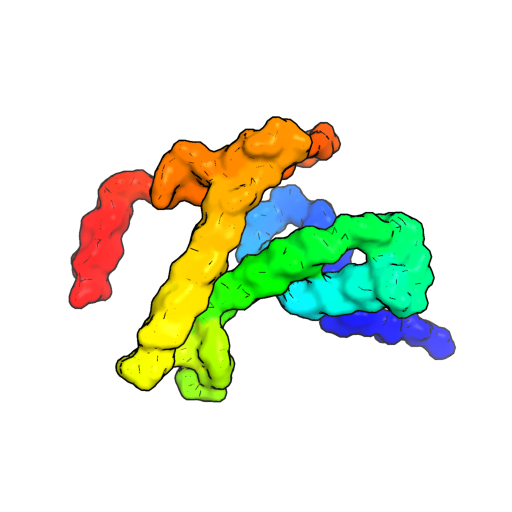 143 ? 26.027 -0.893 11.700 1.00 32.47 143 GLN A O 1
ATOM 1148 N N . ASP A 1 144 ? 23.809 -0.641 11.907 1.00 32.50 144 ASP A N 1
ATOM 1149 C CA . ASP A 1 144 ? 23.433 -1.697 10.947 1.00 32.50 144 ASP A CA 1
ATOM 1150 C C . ASP A 1 144 ? 23.623 -1.281 9.475 1.00 32.50 144 ASP A C 1
ATOM 1152 O O . ASP A 1 144 ? 23.727 -2.129 8.585 1.00 32.50 144 ASP A O 1
ATOM 1156 N N . LYS A 1 145 ? 23.755 0.030 9.201 1.00 36.34 145 LYS A N 1
ATOM 1157 C CA . LYS A 1 145 ? 24.061 0.565 7.857 1.00 36.34 145 LYS A CA 1
ATOM 1158 C C . LYS A 1 145 ? 25.433 0.105 7.344 1.00 36.34 145 LYS A C 1
ATOM 1160 O O . LYS A 1 145 ? 25.585 -0.095 6.141 1.00 36.34 145 LYS A O 1
ATOM 1165 N N . LYS A 1 146 ? 26.427 -0.083 8.225 1.00 34.22 146 LYS A N 1
ATOM 1166 C CA . LYS A 1 146 ? 27.774 -0.540 7.823 1.00 34.22 146 LYS A CA 1
ATOM 1167 C C . LYS A 1 146 ? 27.807 -2.023 7.454 1.00 34.22 146 LYS A C 1
ATOM 1169 O O . LYS A 1 146 ? 28.520 -2.383 6.527 1.00 34.22 146 LYS A O 1
ATOM 1174 N N . THR A 1 147 ? 27.010 -2.853 8.121 1.00 32.78 147 THR A N 1
ATOM 1175 C CA . THR A 1 147 ? 26.976 -4.307 7.893 1.00 32.78 147 THR A CA 1
ATOM 1176 C C . THR A 1 147 ? 26.280 -4.675 6.577 1.00 32.78 147 THR A C 1
ATOM 1178 O O . THR A 1 147 ? 26.662 -5.638 5.920 1.00 32.78 147 THR A O 1
ATOM 1181 N N . LEU A 1 148 ? 25.285 -3.888 6.149 1.00 31.70 148 LEU A N 1
ATOM 1182 C CA . LEU A 1 148 ? 24.575 -4.100 4.879 1.00 31.70 148 LEU A CA 1
ATOM 1183 C C . LEU A 1 148 ? 25.363 -3.618 3.651 1.00 31.70 148 LEU A C 1
ATOM 1185 O O . LEU A 1 148 ? 25.245 -4.212 2.584 1.00 31.70 148 LEU A O 1
ATOM 1189 N N . LEU A 1 149 ? 26.188 -2.576 3.798 1.00 32.97 149 LEU A N 1
ATOM 1190 C CA . LEU A 1 149 ? 27.059 -2.077 2.725 1.00 32.97 149 LEU A CA 1
ATOM 1191 C C . LEU A 1 149 ? 28.330 -2.916 2.528 1.00 32.97 149 LEU A C 1
ATOM 1193 O O . LEU A 1 149 ? 28.977 -2.769 1.503 1.00 32.97 149 LEU A O 1
ATOM 1197 N N . SER A 1 150 ? 28.679 -3.795 3.473 1.00 28.81 150 SER A N 1
ATOM 1198 C CA . SER A 1 150 ? 29.787 -4.753 3.333 1.00 28.81 150 SER A CA 1
ATOM 1199 C C . SER A 1 150 ? 29.367 -6.111 2.754 1.00 28.81 150 SER A C 1
ATOM 1201 O O . SER A 1 150 ? 30.185 -7.024 2.689 1.00 28.81 150 SER A O 1
ATOM 1203 N N . MET A 1 151 ? 28.087 -6.279 2.406 1.00 35.03 151 MET A N 1
ATOM 1204 C CA . MET A 1 151 ? 27.534 -7.504 1.806 1.00 35.03 151 MET A CA 1
ATOM 1205 C C . MET A 1 151 ? 27.172 -7.339 0.316 1.00 35.03 151 MET A C 1
ATOM 1207 O O . MET A 1 151 ? 26.568 -8.238 -0.270 1.00 35.03 151 MET A O 1
ATOM 1211 N N . PHE A 1 152 ? 27.575 -6.220 -0.290 1.00 36.69 152 PHE A N 1
ATOM 1212 C CA . PHE A 1 152 ? 27.628 -5.965 -1.733 1.00 36.69 152 PHE A CA 1
ATOM 1213 C C . PHE A 1 152 ? 29.020 -5.439 -2.094 1.00 36.69 152 PHE A C 1
ATOM 1215 O O . PHE A 1 152 ? 29.378 -5.546 -3.286 1.00 36.69 152 PHE A O 1
#

Radius of gyration: 18.2 Å; chains: 1; bounding box: 56×43×42 Å

Organism: NCBI:txid1093978

Sequence (152 aa):
MKDDLHLANKISNKHINYAKAKMNVRLAAQTLSNSVADAIDFMREDEHHPDFINSEATCQFIRNIDQLFNLCNSRNPIANGLKSKVDGVNLKWKTSFFRKLCNYLKELTDKDGKPLVEDGEHLFLVSSSQLSLYVEFVKISSQDKKTLLSMF

InterPro domains:
  IPR048366 Transposable element P transposase-like, GTP-binding insertion domain [PF21788] (3-84)

Foldseek 3Di:
DDPPPDLPADDDVCLVVVPVPLVPVVSVLSCLALSVLVVLCCCCPVVVPVVSPPCVVVSVRSVLVNLLVLQVCQCDCPDDDSNHHDDPVCVVVSVVSNVVSLVVLQCDDAPVNHTQDPDSPDRHPDDDDDDDDDDDDPPPDPVVVVVVVVVD

Secondary structure (DSSP, 8-state):
-------S----HHHHSGGGGTT-HHHHHHHTSHHHHHHHHHHHHTS--GGGTT-HHHHHHHHHHHHHHHHHT--BSS--GGGBPP-TTTHHHHHHHHHHHHHHHHH-B-TTS-BS-SBTTB------SSS---PPP----TTHHHHHHT--